Protein AF-A0A1C5NYS7-F1 (afdb_monomer)

pLDDT: mean 80.67, std 13.45, range [48.97, 91.19]

Mean predicted aligned error: 8.36 Å

Nearest PDB structures (foldseek):
  7u8r-assembly1_e  TM=4.907E-01  e=9.373E+00  Sus scrofa

Radius of gyration: 14.98 Å; Cα contacts (8 Å, |Δi|>4): 36; chains: 1; bounding box: 51×21×26 Å

Foldseek 3Di:
DDDPNDDDDLVVLLVDDLVCQLVVVLVPPPPVDDSVVSNVVSNVVSCVSNVVVPPPDDDDDDDD

Structure (mmCIF, N/CA/C/O backbone):
data_AF-A0A1C5NYS7-F1
#
_entry.id   AF-A0A1C5NYS7-F1
#
loop_
_atom_site.group_PDB
_atom_site.id
_atom_site.type_symbol
_atom_site.label_atom_id
_atom_site.label_alt_id
_atom_site.label_comp_id
_atom_site.label_asym_id
_atom_site.label_entity_id
_atom_site.label_seq_id
_atom_site.pdbx_PDB_ins_code
_atom_site.Cartn_x
_atom_site.Cartn_y
_atom_site.Cartn_z
_atom_site.occupancy
_atom_site.B_iso_or_equiv
_atom_site.auth_seq_id
_atom_site.auth_comp_id
_atom_site.auth_asym_id
_atom_site.auth_atom_id
_atom_site.pdbx_PDB_model_num
ATOM 1 N N . MET A 1 1 ? -13.897 -4.328 -4.801 1.00 79.31 1 MET A N 1
ATOM 2 C CA . MET A 1 1 ? -13.423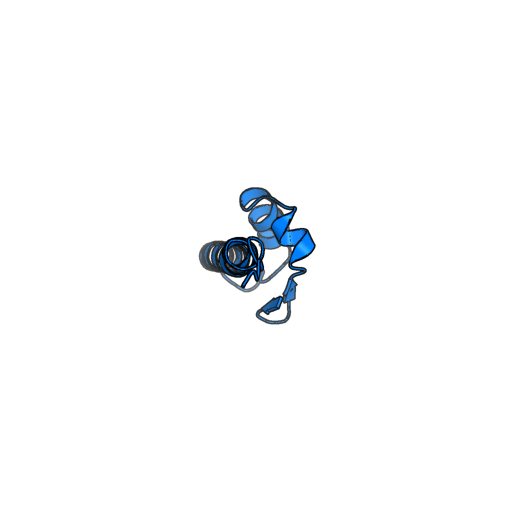 -3.339 -5.805 1.00 79.31 1 MET A CA 1
ATOM 3 C C . MET A 1 1 ? -12.318 -3.942 -6.667 1.00 79.31 1 MET A C 1
ATOM 5 O O . MET A 1 1 ? -11.332 -4.392 -6.105 1.00 79.31 1 MET A O 1
ATOM 9 N N . ILE A 1 2 ? -12.438 -3.942 -8.000 1.00 84.62 2 ILE A N 1
ATOM 10 C CA . ILE A 1 2 ? -11.367 -4.434 -8.890 1.00 84.62 2 ILE A CA 1
ATOM 11 C C . ILE A 1 2 ? -10.574 -3.245 -9.436 1.00 84.62 2 ILE A C 1
ATOM 13 O O . ILE A 1 2 ? -11.164 -2.310 -9.973 1.00 84.62 2 ILE A O 1
ATOM 17 N N . VAL A 1 3 ? -9.248 -3.273 -9.309 1.00 83.19 3 VAL A N 1
ATOM 18 C CA . VAL A 1 3 ? -8.350 -2.254 -9.866 1.00 83.19 3 VAL A CA 1
ATOM 19 C C . VAL A 1 3 ? -7.251 -2.958 -10.631 1.00 83.19 3 VAL A C 1
ATOM 21 O O . VAL A 1 3 ? -6.494 -3.720 -10.039 1.00 83.19 3 VAL A O 1
ATOM 24 N N . ASP A 1 4 ? -7.155 -2.686 -11.936 1.00 84.00 4 ASP A N 1
ATOM 25 C CA . ASP A 1 4 ? -6.015 -3.126 -12.757 1.00 84.00 4 ASP A CA 1
ATOM 26 C C . ASP A 1 4 ? -5.805 -4.657 -12.646 1.00 84.00 4 ASP A C 1
ATOM 28 O O . ASP A 1 4 ? -4.713 -5.15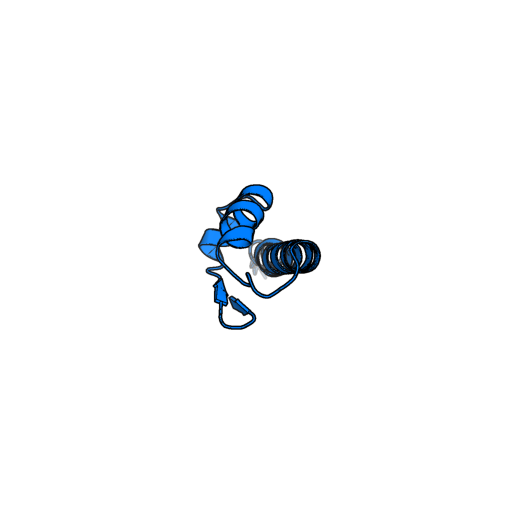6 -12.393 1.00 84.00 4 ASP A O 1
ATOM 32 N N . GLY A 1 5 ? -6.917 -5.403 -12.715 1.00 85.12 5 GLY A N 1
ATOM 33 C CA . GLY A 1 5 ? -6.953 -6.866 -12.603 1.00 85.12 5 GLY A CA 1
ATOM 34 C C . GLY A 1 5 ? -6.877 -7.437 -11.181 1.00 85.12 5 GLY A C 1
ATOM 35 O O . GLY A 1 5 ? -7.032 -8.642 -11.011 1.00 85.12 5 GLY A O 1
ATOM 36 N N . VAL A 1 6 ? -6.688 -6.607 -10.152 1.00 85.81 6 VAL A N 1
ATOM 37 C CA . VAL A 1 6 ? -6.615 -7.0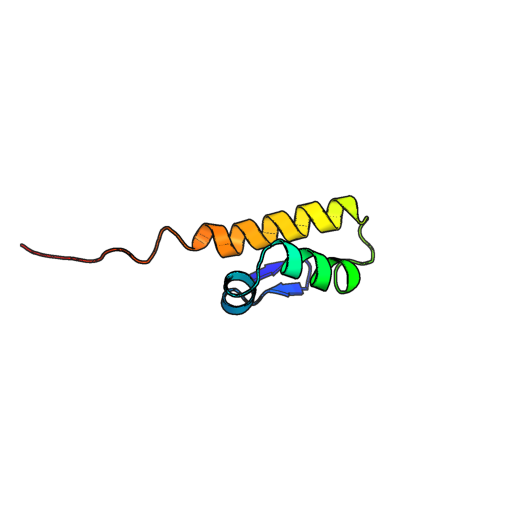44 -8.751 1.00 85.81 6 VAL A CA 1
ATOM 38 C C . VAL A 1 6 ? -7.945 -6.804 -8.052 1.00 85.81 6 VAL A C 1
ATOM 40 O O . VAL A 1 6 ? -8.441 -5.678 -8.022 1.00 85.81 6 VAL A O 1
ATOM 43 N N . ASN A 1 7 ? -8.516 -7.846 -7.450 1.00 89.31 7 ASN A N 1
ATOM 44 C CA . ASN A 1 7 ? -9.724 -7.719 -6.644 1.00 89.31 7 ASN A CA 1
ATOM 45 C C . ASN A 1 7 ? -9.384 -7.401 -5.180 1.00 89.31 7 ASN A C 1
ATOM 47 O O . ASN A 1 7 ? -8.781 -8.211 -4.481 1.00 89.31 7 ASN A O 1
ATOM 51 N N . PHE A 1 8 ? -9.815 -6.233 -4.710 1.00 88.25 8 PHE A N 1
ATOM 52 C CA . PHE A 1 8 ? -9.693 -5.784 -3.329 1.00 88.25 8 PHE A CA 1
ATOM 53 C C . PHE A 1 8 ? -11.001 -6.006 -2.576 1.00 88.25 8 PHE A C 1
ATOM 55 O O . PHE A 1 8 ? -12.057 -5.470 -2.939 1.00 88.25 8 PHE A O 1
ATOM 62 N N . VAL A 1 9 ? -10.913 -6.778 -1.494 1.00 89.19 9 VAL A N 1
ATOM 63 C CA . VAL A 1 9 ? -12.045 -7.100 -0.626 1.00 89.19 9 VAL A CA 1
ATOM 64 C C . VAL A 1 9 ? -12.240 -5.980 0.391 1.00 89.19 9 VAL A C 1
ATOM 66 O O . VAL A 1 9 ? -11.453 -5.820 1.321 1.00 89.19 9 VAL A O 1
ATOM 69 N N . GLU A 1 10 ? -13.319 -5.214 0.241 1.00 86.56 10 GLU A N 1
ATOM 70 C CA . GLU A 1 10 ? -13.538 -3.977 1.003 1.00 86.56 10 GLU A CA 1
ATOM 71 C C . GLU A 1 10 ? -13.572 -4.192 2.521 1.00 86.56 10 GLU A C 1
ATOM 73 O O . GLU A 1 10 ? -12.947 -3.435 3.262 1.00 86.56 10 GLU A O 1
ATOM 78 N N . LYS A 1 11 ? -14.212 -5.274 2.990 1.00 87.31 11 LYS A N 1
ATOM 79 C CA . LYS A 1 11 ? -14.197 -5.664 4.412 1.00 87.31 11 LYS A CA 1
ATOM 80 C C . LYS A 1 11 ? -12.779 -5.895 4.938 1.00 87.31 11 LYS A C 1
ATOM 82 O O . LYS A 1 11 ? -12.436 -5.369 5.989 1.00 87.31 11 LYS A O 1
ATOM 87 N N . GLN A 1 12 ? -11.954 -6.653 4.215 1.00 86.88 12 GLN A N 1
ATOM 88 C CA . GLN A 1 12 ? -10.577 -6.944 4.630 1.00 86.88 12 GLN A CA 1
ATOM 89 C C . GLN A 1 12 ? -9.714 -5.685 4.641 1.00 86.88 12 GLN A C 1
ATOM 91 O O . GLN A 1 12 ? -8.956 -5.472 5.582 1.00 86.88 12 GLN A O 1
ATOM 96 N N . VAL A 1 13 ? -9.848 -4.837 3.620 1.00 86.00 13 VAL A N 1
ATOM 97 C CA . VAL A 1 13 ? -9.088 -3.586 3.533 1.00 86.00 13 VAL A CA 1
ATOM 98 C C . VAL A 1 13 ? -9.486 -2.622 4.652 1.00 86.00 13 VAL A C 1
ATOM 100 O O . VAL A 1 13 ? -8.603 -1.997 5.221 1.00 86.00 13 VAL A O 1
ATOM 103 N N . ARG A 1 14 ? -10.772 -2.550 5.031 1.00 85.06 14 ARG A N 1
ATOM 104 C CA . ARG A 1 14 ? -11.243 -1.771 6.197 1.00 85.06 14 ARG A CA 1
ATOM 105 C C . ARG A 1 14 ? -10.763 -2.340 7.536 1.00 85.06 14 ARG A C 1
ATOM 107 O O . ARG A 1 14 ? -10.561 -1.576 8.472 1.00 85.06 14 ARG A O 1
ATOM 114 N N . MET A 1 15 ? -10.603 -3.661 7.640 1.00 86.44 15 MET A N 1
ATOM 115 C CA . MET A 1 15 ? -10.076 -4.323 8.843 1.00 86.44 15 MET A CA 1
ATOM 116 C C . MET A 1 15 ? -8.547 -4.223 8.956 1.00 86.44 15 MET A C 1
ATOM 118 O O . MET A 1 15 ? -8.001 -4.335 10.051 1.00 86.44 15 MET A O 1
ATOM 122 N N . MET A 1 16 ? -7.840 -4.018 7.842 1.00 85.88 16 MET A N 1
ATOM 123 C CA . MET A 1 16 ? -6.396 -3.798 7.825 1.00 85.88 16 MET A CA 1
ATOM 124 C C . MET A 1 16 ? -6.046 -2.316 7.958 1.00 85.88 16 MET A C 1
ATOM 126 O O . MET A 1 16 ? -6.738 -1.445 7.456 1.00 85.88 16 MET A O 1
ATOM 130 N N . SER A 1 17 ? -4.901 -2.007 8.570 1.00 88.00 17 SER A N 1
ATOM 131 C CA . SER A 1 17 ? -4.375 -0.638 8.567 1.00 88.00 17 SER A CA 1
ATOM 132 C C . SER A 1 17 ? -3.712 -0.293 7.232 1.00 88.00 17 SER A C 1
ATOM 134 O O . SER A 1 17 ? -2.987 -1.117 6.669 1.00 88.00 17 SER A O 1
ATOM 136 N N . LYS A 1 18 ? -3.831 0.970 6.797 1.00 87.44 18 LYS A N 1
ATOM 137 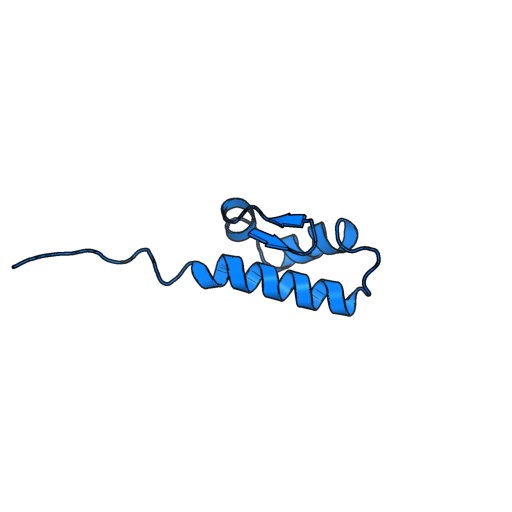C CA . LYS A 1 18 ? -3.211 1.514 5.568 1.00 87.44 18 LYS A CA 1
ATOM 138 C C . LYS A 1 18 ? -1.746 1.102 5.390 1.00 87.44 18 LYS A C 1
ATOM 140 O O . LYS A 1 18 ? -1.347 0.676 4.312 1.00 87.44 18 LYS A O 1
ATOM 145 N N . LYS A 1 19 ? -0.952 1.155 6.466 1.00 89.06 19 LYS A N 1
ATOM 146 C CA . LYS A 1 19 ? 0.472 0.778 6.449 1.00 89.06 19 LYS A CA 1
ATOM 147 C C . LYS A 1 19 ? 0.680 -0.707 6.124 1.00 89.06 19 LYS A C 1
ATOM 149 O O . LYS A 1 19 ? 1.477 -1.026 5.251 1.00 89.06 19 LYS A O 1
ATOM 154 N N . LYS A 1 20 ? -0.070 -1.602 6.781 1.00 89.50 20 LYS A N 1
ATOM 155 C CA . LYS A 1 20 ? -0.021 -3.057 6.548 1.00 89.50 20 LYS A CA 1
ATOM 156 C C . LYS A 1 20 ? -0.558 -3.437 5.173 1.00 89.50 20 LYS A C 1
ATOM 158 O O . LYS A 1 20 ? 0.017 -4.305 4.523 1.00 89.50 20 LYS A O 1
ATOM 163 N N . PHE A 1 21 ? -1.621 -2.769 4.733 1.00 89.88 21 PHE A N 1
ATOM 164 C CA . PHE A 1 21 ? -2.187 -2.943 3.404 1.00 89.88 21 PHE A CA 1
ATOM 165 C C . PHE A 1 21 ? -1.148 -2.629 2.325 1.00 89.88 21 PHE A C 1
ATOM 167 O O . PHE A 1 21 ? -0.849 -3.495 1.505 1.00 89.88 21 PHE A O 1
ATOM 174 N N . ILE A 1 22 ? -0.538 -1.439 2.382 1.00 90.31 22 ILE A N 1
ATOM 175 C CA . ILE A 1 22 ? 0.486 -1.028 1.419 1.00 90.31 22 ILE A CA 1
ATOM 176 C C . ILE A 1 22 ? 1.666 -1.998 1.461 1.00 90.31 22 ILE A C 1
ATOM 178 O O . ILE A 1 22 ? 2.014 -2.531 0.423 1.00 90.31 22 ILE A O 1
ATOM 182 N N . ASP A 1 23 ? 2.240 -2.279 2.630 1.00 90.06 23 ASP A N 1
ATOM 183 C CA . ASP A 1 23 ? 3.434 -3.128 2.757 1.00 90.06 23 ASP A CA 1
ATOM 184 C C . ASP A 1 23 ? 3.223 -4.549 2.198 1.00 90.06 23 ASP A C 1
ATOM 186 O O . ASP A 1 23 ? 4.013 -5.035 1.391 1.00 90.06 23 ASP A O 1
ATOM 190 N N . THR A 1 24 ? 2.083 -5.167 2.526 1.00 88.44 24 THR A N 1
ATOM 191 C CA . THR A 1 24 ? 1.733 -6.527 2.076 1.00 88.44 24 THR A CA 1
ATOM 192 C C . THR A 1 24 ? 1.467 -6.586 0.5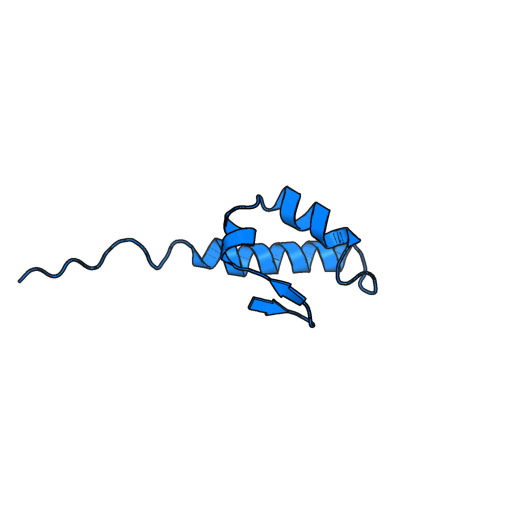70 1.00 88.44 24 THR A C 1
ATOM 194 O O . THR A 1 24 ? 1.800 -7.565 -0.091 1.00 88.44 24 THR A O 1
ATOM 197 N N . HIS A 1 25 ? 0.841 -5.549 0.011 1.00 86.88 25 HIS A N 1
ATOM 198 C CA . HIS A 1 25 ? 0.413 -5.551 -1.389 1.00 86.88 25 HIS A CA 1
ATOM 199 C C . HIS A 1 25 ? 1.480 -4.950 -2.316 1.00 86.88 25 HIS A C 1
ATOM 201 O O . HIS A 1 25 ? 1.547 -5.311 -3.486 1.00 86.88 25 HIS A O 1
ATOM 207 N N . MET A 1 26 ? 2.371 -4.095 -1.808 1.00 85.56 26 MET A N 1
ATOM 208 C CA . MET A 1 26 ? 3.439 -3.449 -2.579 1.00 85.56 26 MET A CA 1
ATOM 209 C C . MET A 1 26 ? 4.397 -4.464 -3.201 1.00 85.56 26 MET A C 1
ATOM 211 O O . MET A 1 26 ? 4.890 -4.231 -4.303 1.00 85.56 26 MET A O 1
ATOM 215 N N . THR A 1 27 ? 4.637 -5.588 -2.528 1.00 83.62 27 THR A N 1
ATOM 216 C CA . THR A 1 27 ? 5.498 -6.673 -3.015 1.00 83.62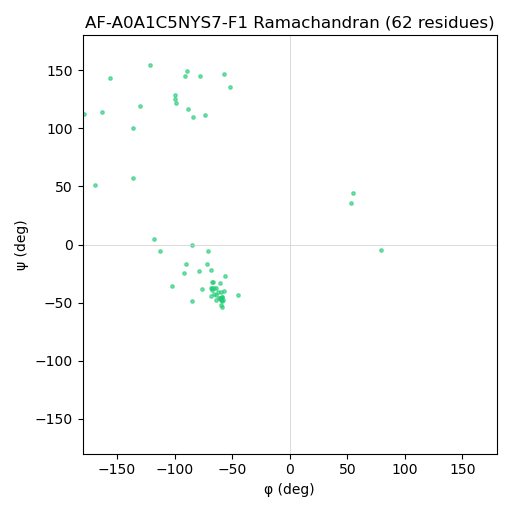 27 THR A CA 1
ATOM 217 C C . THR A 1 27 ? 4.740 -7.728 -3.818 1.00 83.62 27 THR A C 1
ATOM 219 O O . THR A 1 27 ? 5.370 -8.473 -4.560 1.00 83.62 27 THR A O 1
ATOM 222 N N . CYS A 1 28 ? 3.408 -7.782 -3.720 1.00 85.19 28 CYS A N 1
ATOM 223 C CA . CYS A 1 28 ? 2.592 -8.869 -4.267 1.00 85.19 28 CYS A CA 1
ATOM 224 C C . CYS A 1 28 ? 1.887 -8.498 -5.585 1.00 85.19 28 CYS A C 1
ATOM 226 O O . CYS A 1 28 ? 1.783 -9.320 -6.491 1.00 85.19 28 CYS A O 1
ATOM 228 N N . ILE A 1 29 ? 1.443 -7.245 -5.732 1.00 87.06 29 ILE A N 1
ATOM 229 C CA . ILE A 1 29 ? 0.691 -6.772 -6.905 1.00 87.06 29 ILE A CA 1
ATOM 230 C C . ILE A 1 29 ? 1.385 -5.605 -7.605 1.00 87.06 29 ILE A C 1
ATOM 232 O O . ILE A 1 29 ? 2.150 -4.858 -7.002 1.00 87.06 29 ILE A O 1
ATOM 236 N N . TRP A 1 30 ? 1.116 -5.454 -8.907 1.00 85.12 30 TRP A N 1
ATOM 237 C CA . TRP A 1 30 ? 1.684 -4.404 -9.766 1.00 85.12 30 TRP A CA 1
ATOM 238 C C . TRP A 1 30 ? 3.213 -4.319 -9.737 1.00 85.12 30 TRP A C 1
ATOM 240 O O . TRP A 1 30 ? 3.777 -3.237 -9.870 1.00 85.12 30 TRP A O 1
ATOM 250 N N . GLN A 1 31 ? 3.902 -5.456 -9.620 1.00 85.38 31 GLN A N 1
ATOM 251 C CA . GLN A 1 31 ? 5.370 -5.511 -9.602 1.00 85.38 31 GLN A CA 1
ATOM 252 C C . GLN A 1 31 ? 6.019 -4.865 -10.840 1.00 85.38 31 GLN A C 1
ATOM 254 O O . GLN A 1 31 ? 7.121 -4.335 -10.748 1.00 85.38 31 GLN A O 1
ATOM 259 N N . LYS A 1 32 ? 5.312 -4.844 -11.981 1.00 85.94 32 LYS A N 1
ATOM 260 C CA . LYS A 1 32 ? 5.738 -4.164 -13.218 1.00 85.94 32 LYS A CA 1
ATOM 261 C C . LYS A 1 32 ? 5.677 -2.631 -13.143 1.00 85.94 32 LYS A C 1
ATOM 263 O O . LYS A 1 32 ? 6.252 -1.954 -13.985 1.00 85.94 32 LYS A O 1
ATOM 268 N N . VAL A 1 33 ? 4.960 -2.076 -12.168 1.00 86.56 33 VAL A N 1
ATOM 269 C CA . VAL A 1 33 ? 4.841 -0.633 -11.929 1.00 86.56 33 VAL A CA 1
ATOM 270 C C . VAL A 1 33 ? 5.941 -0.204 -10.957 1.00 86.56 33 VAL A C 1
ATOM 272 O O . VAL A 1 33 ? 6.280 -0.947 -10.037 1.00 86.56 33 VAL A O 1
ATOM 275 N N . ALA A 1 34 ? 6.494 0.997 -11.123 1.00 89.50 34 ALA A N 1
ATOM 276 C CA . ALA A 1 34 ? 7.476 1.548 -10.189 1.00 89.50 34 ALA A CA 1
ATOM 277 C C . ALA A 1 34 ? 6.929 1.615 -8.750 1.00 89.50 34 ALA A C 1
ATOM 279 O O . ALA A 1 34 ? 5.738 1.856 -8.537 1.00 89.50 34 ALA A O 1
ATOM 280 N N . GLU A 1 35 ? 7.804 1.433 -7.762 1.00 88.12 35 GLU A N 1
ATOM 281 C CA . GLU A 1 35 ? 7.431 1.386 -6.341 1.00 88.12 35 GLU A CA 1
ATOM 282 C C . GLU A 1 35 ? 6.707 2.656 -5.869 1.00 88.12 35 GLU A C 1
ATOM 284 O O . GLU A 1 35 ? 5.703 2.580 -5.158 1.00 88.12 35 GLU A O 1
ATOM 289 N N . GLU A 1 36 ? 7.154 3.826 -6.335 1.00 88.81 36 GLU A N 1
ATOM 290 C CA . GLU A 1 36 ? 6.513 5.106 -6.025 1.00 88.81 36 GLU A CA 1
ATOM 291 C C . GLU A 1 36 ? 5.054 5.139 -6.508 1.00 88.81 36 GLU A C 1
ATOM 293 O O . GLU A 1 36 ? 4.138 5.484 -5.755 1.00 88.81 36 GLU A O 1
ATOM 298 N N . ASN A 1 37 ? 4.822 4.711 -7.751 1.00 90.19 37 ASN A N 1
ATOM 299 C CA . ASN A 1 37 ? 3.486 4.652 -8.335 1.00 90.19 37 ASN A CA 1
ATOM 300 C C . ASN A 1 37 ? 2.620 3.593 -7.643 1.00 90.19 37 ASN A C 1
ATOM 302 O O . ASN A 1 37 ? 1.440 3.843 -7.393 1.00 90.19 37 ASN A O 1
ATOM 306 N N . ARG A 1 38 ? 3.198 2.447 -7.259 1.00 90.06 38 ARG A N 1
ATOM 307 C CA . ARG A 1 38 ? 2.517 1.423 -6.451 1.00 90.06 38 ARG A CA 1
ATOM 308 C C . ARG A 1 38 ? 2.038 1.980 -5.119 1.00 90.06 38 ARG A C 1
ATOM 310 O O . ARG A 1 38 ? 0.871 1.801 -4.785 1.00 90.06 38 ARG A O 1
ATOM 317 N N . ARG A 1 39 ? 2.896 2.690 -4.382 1.00 89.94 39 ARG A N 1
ATOM 318 C CA . ARG A 1 39 ? 2.531 3.308 -3.098 1.00 89.94 39 ARG A CA 1
ATOM 319 C C . ARG A 1 39 ? 1.385 4.300 -3.242 1.00 89.94 39 ARG A C 1
ATOM 321 O O . ARG A 1 39 ? 0.426 4.216 -2.477 1.00 89.94 39 ARG A O 1
ATOM 328 N N . LYS A 1 40 ? 1.452 5.200 -4.230 1.00 91.19 40 LYS A N 1
ATOM 329 C CA . LYS A 1 40 ? 0.371 6.164 -4.504 1.00 91.19 40 LYS A CA 1
ATOM 330 C C . LYS A 1 40 ? -0.943 5.442 -4.819 1.00 91.19 40 LYS A C 1
ATOM 332 O O . LYS A 1 40 ? -1.973 5.769 -4.238 1.00 91.19 40 LYS A O 1
ATOM 337 N N . LYS A 1 41 ? -0.892 4.409 -5.663 1.00 90.69 41 LYS A N 1
ATOM 338 C CA . LYS A 1 41 ? -2.065 3.642 -6.107 1.00 90.69 41 LYS A CA 1
ATOM 339 C C . LYS A 1 41 ? -2.679 2.812 -4.975 1.00 90.69 41 LYS A C 1
ATOM 341 O O . LYS A 1 41 ? -3.883 2.863 -4.775 1.00 90.69 41 LYS A O 1
ATOM 346 N N . LEU A 1 42 ? -1.870 2.123 -4.169 1.00 90.69 42 LEU A N 1
ATOM 347 C CA . LEU A 1 42 ? -2.334 1.412 -2.971 1.00 90.69 42 LEU A CA 1
ATOM 348 C C . LEU A 1 42 ? -2.940 2.370 -1.940 1.00 90.69 42 LEU A C 1
ATOM 350 O O . LEU A 1 42 ? -3.973 2.065 -1.352 1.00 90.69 42 LEU A O 1
ATOM 354 N N . SER A 1 43 ? -2.327 3.539 -1.741 1.00 91.00 43 SER A N 1
ATOM 355 C CA . SER A 1 43 ? -2.874 4.567 -0.856 1.00 91.00 43 SER A CA 1
ATOM 356 C C . SER A 1 43 ? -4.241 5.056 -1.336 1.00 91.00 43 SER A C 1
ATOM 358 O O . SER A 1 43 ? -5.151 5.135 -0.519 1.00 91.00 43 SER A O 1
ATOM 360 N N . ASP A 1 44 ? -4.397 5.340 -2.633 1.00 90.69 44 ASP A N 1
ATOM 36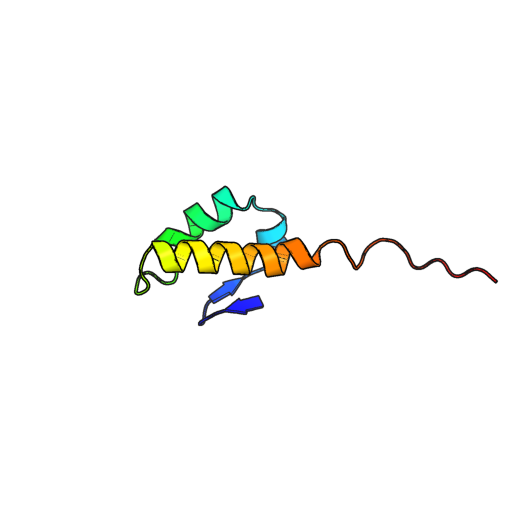1 C CA . ASP A 1 44 ? -5.667 5.761 -3.243 1.00 90.69 44 ASP A CA 1
ATOM 362 C C . ASP A 1 44 ? -6.740 4.665 -3.163 1.00 90.69 44 ASP A C 1
ATOM 364 O O . ASP A 1 44 ? -7.865 4.941 -2.762 1.00 90.69 44 ASP A O 1
ATOM 368 N N . VAL A 1 45 ? -6.398 3.403 -3.447 1.00 89.88 45 VAL A N 1
ATOM 369 C CA . VAL A 1 45 ? -7.332 2.272 -3.304 1.00 89.88 45 VAL A CA 1
ATOM 370 C C . VAL A 1 45 ? -7.796 2.122 -1.862 1.00 89.88 45 VAL A C 1
ATOM 372 O O . VAL A 1 45 ? -8.993 1.980 -1.615 1.00 89.88 45 VAL A O 1
ATOM 375 N N . TYR A 1 46 ? -6.870 2.193 -0.906 1.00 90.56 46 TYR A N 1
ATOM 376 C CA . TYR A 1 46 ? -7.223 2.161 0.506 1.00 90.56 46 TYR A CA 1
ATOM 377 C C . TYR A 1 46 ? -8.152 3.321 0.864 1.00 90.56 46 TYR A C 1
ATOM 379 O O . TYR A 1 46 ? -9.164 3.093 1.511 1.00 90.56 46 TYR A O 1
ATOM 387 N N . ASP A 1 47 ? -7.854 4.542 0.419 1.00 89.06 47 ASP A N 1
ATOM 388 C CA . ASP A 1 47 ? -8.690 5.719 0.676 1.00 89.06 47 ASP A CA 1
ATOM 389 C C . ASP A 1 47 ? -10.075 5.608 0.032 1.00 89.06 47 ASP A C 1
ATOM 391 O O . ASP A 1 47 ? -11.073 5.961 0.641 1.00 89.06 47 ASP A O 1
ATOM 395 N N . ARG A 1 48 ? -10.189 5.036 -1.167 1.00 87.25 48 ARG A N 1
ATOM 396 C CA . ARG A 1 48 ? -11.490 4.804 -1.813 1.00 87.25 48 ARG A CA 1
ATOM 397 C C . ARG A 1 48 ? -12.336 3.775 -1.080 1.00 87.25 48 ARG A C 1
ATOM 399 O O . ARG A 1 48 ? -13.558 3.869 -1.106 1.00 87.25 48 ARG A O 1
ATOM 406 N N . ILE A 1 49 ? -11.704 2.787 -0.456 1.00 86.62 49 ILE A N 1
ATOM 407 C CA . ILE A 1 49 ? -12.394 1.726 0.278 1.00 86.62 49 ILE A CA 1
ATOM 408 C C . ILE A 1 49 ? -12.715 2.176 1.7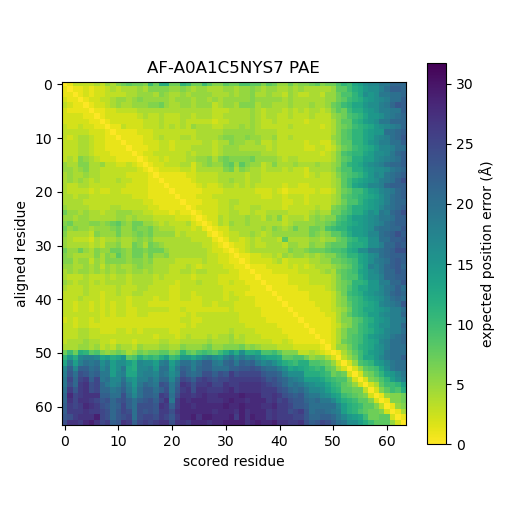11 1.00 86.62 49 ILE A C 1
ATOM 410 O O . ILE A 1 49 ? -13.846 2.049 2.178 1.00 86.62 49 ILE A O 1
ATOM 414 N N . ALA A 1 50 ? -11.728 2.728 2.414 1.00 82.56 50 ALA A N 1
ATOM 415 C CA . ALA A 1 50 ? -11.850 3.207 3.785 1.00 82.56 50 ALA A CA 1
ATOM 416 C C . ALA A 1 50 ? -12.589 4.550 3.863 1.00 82.56 50 ALA A C 1
ATOM 418 O O . ALA A 1 50 ? -13.423 4.730 4.737 1.00 82.56 50 ALA A O 1
ATOM 419 N N . GLY A 1 51 ? -12.374 5.470 2.926 1.00 71.00 51 GLY A N 1
ATOM 420 C CA . GLY A 1 51 ? -13.054 6.769 2.855 1.00 71.00 51 GLY A CA 1
ATOM 421 C C . GLY A 1 51 ? -14.542 6.675 2.510 1.00 71.00 51 GLY A C 1
ATOM 422 O O . GLY A 1 51 ? -15.315 7.542 2.903 1.00 71.00 51 GLY A O 1
ATOM 423 N N . LYS A 1 52 ? -14.991 5.575 1.889 1.00 61.69 52 LYS A N 1
ATOM 424 C CA . LYS A 1 52 ? -16.427 5.259 1.754 1.00 61.69 52 LYS A CA 1
ATOM 425 C C . LYS A 1 52 ? -17.094 4.851 3.076 1.00 61.69 52 LYS A C 1
ATOM 427 O O . LYS A 1 52 ? -18.301 4.676 3.122 1.00 61.69 52 LYS A O 1
ATOM 432 N N . SER A 1 53 ? -16.343 4.702 4.167 1.00 56.34 53 SER A N 1
ATOM 433 C CA . SER A 1 53 ? -16.845 4.132 5.428 1.00 56.34 53 SER A CA 1
ATOM 434 C C . SER A 1 53 ? -17.550 5.092 6.375 1.00 56.34 53 SER A C 1
ATOM 436 O O . SER A 1 53 ? -17.947 4.642 7.445 1.00 56.34 53 SER A O 1
ATOM 438 N N . VAL A 1 54 ? -17.682 6.378 6.044 1.00 52.12 54 VAL A N 1
ATOM 439 C CA . VAL A 1 54 ? -18.207 7.384 6.991 1.00 52.12 54 VAL A CA 1
ATOM 440 C C . VAL A 1 54 ? -19.511 8.039 6.514 1.00 52.12 54 VAL A C 1
ATOM 442 O O . VAL A 1 54 ? -20.013 8.926 7.187 1.00 52.12 54 VAL A O 1
ATOM 445 N N . LYS A 1 55 ? -20.112 7.618 5.391 1.00 49.81 55 LYS A N 1
ATOM 44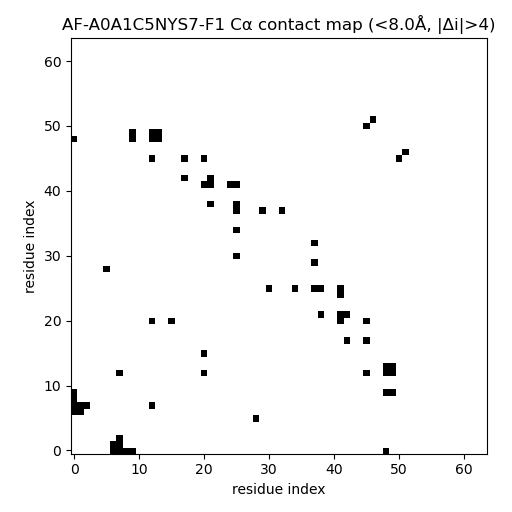6 C CA . LYS A 1 55 ? -21.381 8.222 4.929 1.00 49.81 55 LYS A CA 1
ATOM 447 C C . LYS A 1 55 ? -22.619 7.333 4.972 1.00 49.81 55 LYS A C 1
ATOM 449 O O . LYS A 1 55 ? -23.708 7.861 4.809 1.00 49.81 55 LYS A O 1
ATOM 454 N N . ASP A 1 56 ? -22.493 6.050 5.298 1.00 49.28 56 ASP A N 1
ATOM 455 C CA . ASP A 1 56 ? -23.638 5.133 5.250 1.00 49.28 56 ASP A CA 1
ATOM 456 C C . ASP A 1 56 ? -23.677 4.224 6.488 1.00 49.28 56 ASP A C 1
ATOM 458 O O . ASP A 1 56 ? -23.575 3.006 6.367 1.00 49.28 56 ASP A O 1
ATOM 462 N N . ALA A 1 57 ? -23.726 4.817 7.688 1.00 54.75 57 ALA A N 1
ATOM 463 C CA . ALA A 1 57 ? -24.157 4.143 8.923 1.00 54.75 57 ALA A CA 1
ATOM 464 C C . ALA A 1 57 ? -24.364 5.130 10.100 1.00 54.75 57 ALA A C 1
ATOM 466 O O . ALA A 1 57 ? -23.763 4.921 11.145 1.00 54.75 57 ALA A O 1
ATOM 467 N N . ASP A 1 58 ? -25.134 6.212 9.913 1.00 51.06 58 ASP A N 1
ATOM 468 C CA . ASP A 1 58 ? -25.942 6.905 10.952 1.00 51.06 58 ASP A CA 1
ATOM 469 C C . ASP A 1 58 ? -26.697 8.075 10.264 1.00 51.06 58 ASP A C 1
ATOM 471 O O . ASP A 1 58 ? -26.059 8.983 9.745 1.00 51.06 58 ASP A O 1
ATOM 475 N N . GLY A 1 59 ? -28.018 8.126 10.102 1.00 48.97 59 GLY A N 1
ATOM 476 C CA . GLY A 1 59 ? -29.066 7.208 10.501 1.00 48.97 59 GLY A CA 1
ATOM 477 C C . GLY A 1 59 ? -30.306 7.390 9.619 1.00 48.97 59 GLY A C 1
ATOM 478 O O . GLY A 1 59 ? -30.677 8.497 9.227 1.00 48.97 59 GLY A O 1
ATOM 479 N N . GLU A 1 60 ? -30.956 6.273 9.319 1.00 63.91 60 GLU A N 1
ATOM 480 C CA . GLU A 1 60 ? -32.400 6.269 9.148 1.00 63.91 60 GLU A CA 1
ATOM 481 C C . GLU A 1 60 ? -33.001 6.409 10.552 1.00 63.91 60 GLU A C 1
ATOM 483 O O . GLU A 1 60 ? -32.879 5.508 11.377 1.00 63.91 60 GLU A O 1
ATOM 488 N N . SER A 1 61 ? -33.629 7.547 10.836 1.00 52.34 61 SER A N 1
ATOM 489 C CA . SER A 1 61 ? -34.776 7.569 11.737 1.00 52.34 61 SER A CA 1
ATOM 490 C C . SER A 1 61 ? -35.822 8.466 11.103 1.00 52.34 61 SER A C 1
ATOM 492 O O . SER A 1 61 ? -35.746 9.692 11.141 1.00 52.34 61 SER A O 1
ATOM 494 N N . ALA A 1 62 ? -36.791 7.809 10.477 1.00 68.06 62 ALA A N 1
ATOM 495 C CA . ALA A 1 62 ? -38.142 8.322 10.425 1.00 68.06 62 ALA A CA 1
ATOM 496 C C . ALA A 1 62 ? -38.590 8.665 11.857 1.00 68.06 62 ALA A C 1
ATOM 498 O O . ALA A 1 62 ? -38.348 7.872 12.762 1.00 68.06 62 ALA A O 1
ATOM 499 N N . ASP A 1 63 ? -39.217 9.822 12.058 1.00 58.22 63 ASP A N 1
ATOM 500 C CA . ASP A 1 63 ? -40.477 9.893 12.798 1.00 58.22 63 ASP A CA 1
ATOM 501 C C . ASP A 1 63 ? -41.176 11.238 12.525 1.00 58.22 63 ASP A C 1
ATOM 503 O O . ASP A 1 63 ? -40.676 12.300 12.887 1.00 58.22 63 ASP A O 1
ATOM 507 N N . LYS A 1 64 ? -42.326 11.101 11.855 1.00 51.59 64 LYS A N 1
ATOM 508 C CA . LYS A 1 64 ? -43.578 11.871 11.942 1.00 51.59 64 LYS A CA 1
ATOM 509 C C . LYS A 1 64 ? -43.648 13.353 11.558 1.00 51.59 64 LYS A C 1
ATOM 511 O O . LYS A 1 64 ? -43.196 14.228 12.322 1.00 51.59 64 LYS A O 1
#

Sequence (64 aa):
MIVDGVNFVEKQVRMMSKKKFIDTHMTCIWQKVAEENRRKKLSDVYDRIAGKSVKDADGESADK

Secondary structure (DSSP, 8-state):
-EETTEEP-HHHHHHS-HHHHHHHHHTTS-TTS-HHHHHHHHHHHHHHHHGGGGSSSS------

Solvent-accessible surface area (backbone atoms only — not comparable to full-atom values): 4146 Å² total; per-residue (Å²): 90,77,54,96,91,41,78,45,56,56,70,60,57,62,74,42,53,71,69,58,48,38,62,64,40,57,79,72,48,64,74,91,48,56,68,70,59,43,52,55,50,46,51,51,53,46,45,63,54,47,64,62,68,81,80,80,88,83,76,93,72,88,81,135